Protein AF-A0A3B1AI95-F1 (afdb_monomer_lite)

Radius of gyration: 14.57 Å; chains: 1; bounding box: 39×17×40 Å

Foldseek 3Di:
DDQDFDWDQDPQAIWTQGPVGIDDDDHDPVVSVVVSVVVVVVVVVVVVVVVPPPPPPD

Sequence (58 aa):
MSDTLQIVRTGQGWYVETPTGRAGPMETQAEANAYLSLMRTAYAAGSETACTDQECFS

pLDDT: mean 77.62, std 18.09, range [43.44, 94.5]

Organism: NCBI:txid652676

Secondary structure (DSSP, 8-state):
-----EEEEETTEEEEEETTEEEEEESSHHHHHHHHHHHHHHHHHHHHHHTTSSSS--

Structure (mmCIF, N/CA/C/O backbone):
data_AF-A0A3B1AI95-F1
#
_entry.id   AF-A0A3B1AI95-F1
#
loop_
_atom_site.group_PDB
_atom_site.id
_atom_site.type_symbol
_ato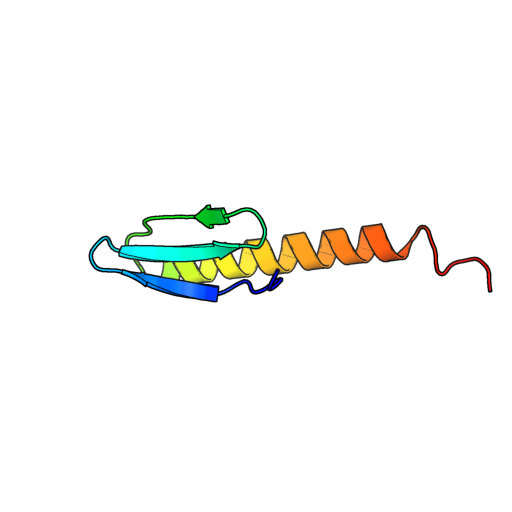m_site.label_atom_id
_atom_site.label_alt_id
_atom_site.label_comp_id
_atom_site.label_asym_id
_atom_site.label_entity_id
_atom_site.label_seq_id
_atom_site.pdbx_PDB_ins_code
_atom_site.Cartn_x
_atom_site.Cartn_y
_atom_site.Cartn_z
_atom_site.occupancy
_atom_site.B_iso_or_equiv
_atom_site.auth_seq_id
_atom_site.auth_comp_id
_atom_site.auth_asym_id
_atom_site.auth_atom_id
_atom_site.pdbx_PDB_model_num
ATOM 1 N N . MET A 1 1 ? 2.387 -9.098 -14.450 1.00 44.31 1 MET A N 1
ATOM 2 C CA . MET A 1 1 ? 2.256 -8.784 -13.013 1.00 44.31 1 MET A CA 1
ATOM 3 C C . MET A 1 1 ? 2.309 -7.279 -12.922 1.00 44.31 1 MET A C 1
ATOM 5 O O . MET A 1 1 ? 3.210 -6.713 -13.516 1.00 44.31 1 MET A O 1
ATOM 9 N N . SER A 1 2 ? 1.299 -6.631 -12.351 1.00 47.69 2 SER A N 1
ATOM 10 C CA . SER A 1 2 ? 1.248 -5.170 -12.335 1.00 47.69 2 SER A CA 1
ATOM 11 C C . SER A 1 2 ? 2.278 -4.643 -11.336 1.00 47.69 2 SER A C 1
ATOM 13 O O . SER A 1 2 ? 2.170 -4.947 -10.151 1.00 47.69 2 SER A O 1
ATOM 15 N N . ASP A 1 3 ? 3.249 -3.851 -11.796 1.00 60.25 3 ASP A N 1
ATOM 16 C CA . ASP A 1 3 ? 4.247 -3.139 -10.974 1.00 60.25 3 ASP A CA 1
ATOM 17 C C . ASP A 1 3 ? 3.629 -2.009 -10.125 1.00 60.25 3 ASP A C 1
ATOM 19 O O . ASP A 1 3 ? 4.189 -0.928 -9.936 1.00 60.25 3 ASP A O 1
ATOM 23 N N . THR A 1 4 ? 2.393 -2.195 -9.671 1.00 70.88 4 THR A N 1
ATOM 24 C CA . THR A 1 4 ? 1.566 -1.113 -9.160 1.00 70.88 4 THR A CA 1
ATOM 25 C C . THR A 1 4 ? 1.714 -1.011 -7.655 1.00 70.88 4 THR A C 1
ATOM 27 O O . THR A 1 4 ? 1.179 -1.816 -6.901 1.00 70.88 4 THR A O 1
ATOM 30 N N . LEU A 1 5 ? 2.424 0.030 -7.228 1.00 84.94 5 LEU A N 1
ATOM 31 C CA . LEU A 1 5 ? 2.440 0.477 -5.845 1.00 84.94 5 LEU A CA 1
ATOM 32 C C . LEU A 1 5 ? 1.162 1.279 -5.550 1.00 84.94 5 LEU A C 1
ATOM 34 O O . LEU A 1 5 ? 1.023 2.421 -6.009 1.00 84.94 5 LEU A O 1
ATOM 38 N N . GLN A 1 6 ? 0.238 0.698 -4.782 1.00 91.56 6 GLN A N 1
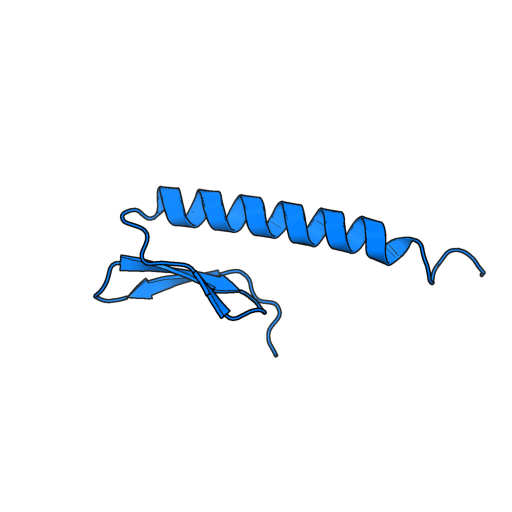ATOM 39 C CA . GLN A 1 6 ? -1.053 1.316 -4.450 1.00 91.56 6 GLN A CA 1
ATOM 40 C C . GLN A 1 6 ? -1.484 1.058 -3.006 1.00 91.56 6 GLN A C 1
ATOM 42 O O . GLN A 1 6 ? -1.154 0.034 -2.415 1.00 91.56 6 GLN A O 1
ATOM 47 N N . ILE A 1 7 ? -2.257 1.991 -2.448 1.00 93.62 7 ILE A N 1
ATOM 48 C CA . ILE A 1 7 ? -2.863 1.842 -1.122 1.00 93.62 7 ILE A CA 1
ATOM 49 C C . ILE A 1 7 ? -4.237 1.199 -1.265 1.00 93.62 7 ILE A C 1
ATOM 51 O O . ILE A 1 7 ? -5.061 1.647 -2.060 1.00 93.62 7 ILE A O 1
ATOM 55 N N . VAL A 1 8 ? -4.504 0.198 -0.432 1.00 93.00 8 VAL A N 1
ATOM 56 C CA . VAL A 1 8 ? -5.776 -0.518 -0.361 1.00 93.00 8 VAL A CA 1
ATOM 57 C C . VAL A 1 8 ? -6.301 -0.469 1.069 1.00 93.00 8 VAL A C 1
ATOM 59 O O . VAL A 1 8 ? -5.572 -0.738 2.023 1.00 93.00 8 VAL A O 1
ATOM 62 N N . ARG A 1 9 ? -7.585 -0.142 1.233 1.00 92.12 9 ARG A N 1
ATOM 63 C CA . ARG A 1 9 ? -8.274 -0.208 2.527 1.00 92.12 9 ARG A CA 1
ATOM 64 C C . ARG A 1 9 ? -9.060 -1.509 2.618 1.00 92.12 9 ARG A C 1
ATOM 66 O O . ARG A 1 9 ? -9.886 -1.788 1.753 1.00 92.12 9 ARG A O 1
ATOM 73 N N . THR A 1 10 ? -8.837 -2.278 3.676 1.00 88.19 10 THR A N 1
ATOM 74 C CA . THR A 1 10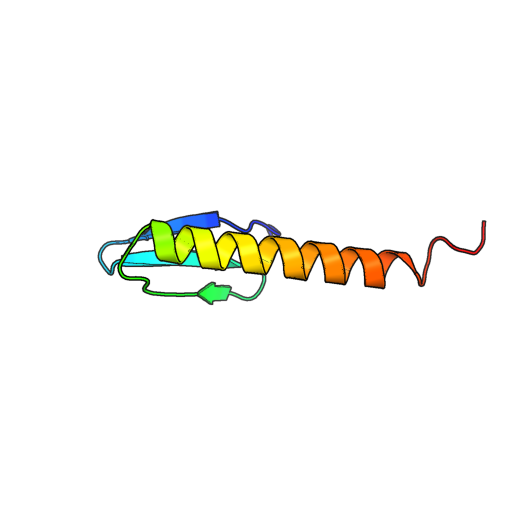 ? -9.605 -3.495 3.976 1.00 88.19 10 THR A CA 1
ATOM 75 C C . THR A 1 10 ? -10.341 -3.343 5.309 1.00 88.19 10 THR A C 1
ATOM 77 O O . THR A 1 10 ? -10.184 -2.342 6.009 1.00 88.19 10 THR A O 1
ATOM 80 N N . GLY A 1 11 ? -11.133 -4.350 5.691 1.00 89.12 11 GLY A N 1
ATOM 81 C CA . GLY A 1 11 ? -11.761 -4.396 7.017 1.00 89.12 11 GLY A CA 1
ATOM 82 C C . GLY A 1 11 ? -10.765 -4.476 8.183 1.00 89.12 11 GLY A C 1
ATOM 83 O O . GLY A 1 11 ? -11.160 -4.259 9.321 1.00 89.12 11 GLY A O 1
ATOM 84 N N . GLN A 1 12 ? -9.489 -4.768 7.908 1.00 87.06 12 GLN A N 1
ATOM 85 C CA . GLN A 1 12 ? -8.427 -4.921 8.907 1.00 87.06 12 GLN A CA 1
ATOM 86 C C . GLN A 1 12 ? -7.489 -3.705 8.995 1.00 87.06 12 GLN A C 1
ATOM 88 O O . GLN A 1 12 ? -6.630 -3.676 9.869 1.00 87.06 12 GLN A O 1
ATOM 93 N N . GLY A 1 13 ? -7.635 -2.707 8.114 1.00 92.06 13 GLY A N 1
ATOM 94 C CA . GLY A 1 13 ? -6.800 -1.501 8.115 1.00 92.06 13 GLY A CA 1
ATOM 95 C C . GLY A 1 13 ? -6.342 -1.073 6.724 1.00 92.06 13 GLY A C 1
ATOM 96 O O . GLY A 1 13 ? -6.965 -1.406 5.709 1.00 92.06 13 GLY A O 1
ATOM 97 N N . TRP A 1 14 ? -5.254 -0.309 6.683 1.00 94.50 14 TRP A N 1
ATOM 98 C CA . TRP A 1 14 ? -4.631 0.160 5.448 1.00 94.50 14 TRP A CA 1
ATOM 99 C C . TRP A 1 14 ? -3.487 -0.759 5.037 1.00 94.50 14 TRP A C 1
ATOM 101 O O . TRP A 1 14 ? -2.727 -1.235 5.870 1.00 94.50 14 TRP A O 1
ATOM 111 N N . TYR A 1 15 ? -3.365 -1.019 3.745 1.00 93.88 15 TYR A N 1
ATOM 112 C CA . TYR A 1 15 ? -2.326 -1.870 3.184 1.00 93.88 15 TYR A CA 1
ATOM 113 C C . TYR A 1 15 ? -1.704 -1.182 1.978 1.00 93.88 15 TYR A C 1
ATOM 115 O O . TYR A 1 15 ? -2.368 -0.404 1.293 1.00 93.88 15 TYR A O 1
ATOM 123 N N . VAL A 1 16 ? -0.450 -1.508 1.692 1.00 92.69 16 VAL A N 1
ATOM 124 C CA . VAL A 1 16 ? 0.226 -1.129 0.451 1.00 92.69 16 VAL A CA 1
ATOM 125 C C . VAL A 1 16 ? 0.486 -2.393 -0.354 1.00 92.69 16 VAL A C 1
ATOM 127 O O . VAL A 1 16 ? 1.161 -3.309 0.116 1.00 92.69 16 VAL A O 1
ATOM 130 N N . GLU A 1 17 ? -0.078 -2.462 -1.554 1.00 91.50 17 GLU A N 1
ATOM 131 C CA . GLU A 1 17 ? 0.253 -3.506 -2.520 1.00 91.50 17 GLU A CA 1
ATOM 132 C C . GLU A 1 17 ? 1.554 -3.144 -3.228 1.00 91.50 17 GLU A C 1
ATOM 134 O O . GLU A 1 17 ? 1.757 -2.002 -3.643 1.00 91.50 17 GLU A O 1
ATOM 139 N N . THR A 1 18 ? 2.444 -4.125 -3.322 1.00 86.56 18 THR A N 1
ATOM 140 C CA . THR A 1 18 ? 3.759 -4.031 -3.943 1.00 86.56 18 THR A CA 1
ATOM 141 C C . THR A 1 18 ? 3.947 -5.190 -4.924 1.00 86.56 18 THR A C 1
ATOM 143 O O . THR A 1 18 ? 3.268 -6.214 -4.816 1.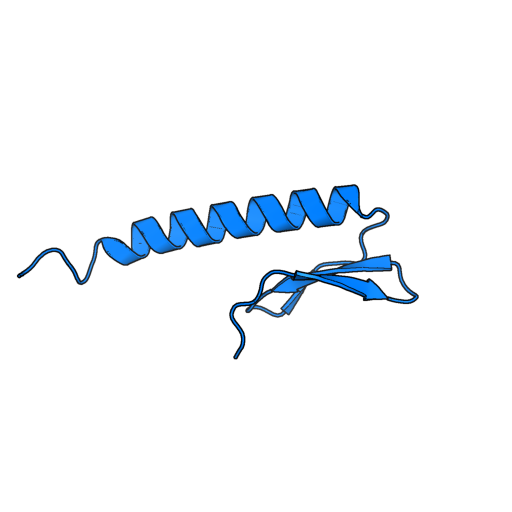00 86.56 18 THR A O 1
ATOM 146 N N . PRO A 1 19 ? 4.905 -5.091 -5.861 1.00 82.62 19 PRO A N 1
ATOM 147 C CA . PRO A 1 19 ? 5.233 -6.206 -6.754 1.00 82.62 19 PRO A CA 1
ATOM 148 C C . PRO A 1 19 ? 5.661 -7.479 -6.007 1.00 82.62 19 PRO A C 1
ATOM 150 O O . PRO A 1 19 ? 5.504 -8.587 -6.513 1.00 82.62 19 PRO A O 1
ATOM 153 N N . THR A 1 20 ? 6.194 -7.324 -4.792 1.00 82.44 20 THR A N 1
ATOM 154 C CA . THR A 1 20 ? 6.668 -8.422 -3.943 1.00 82.44 20 THR A CA 1
ATOM 155 C C . THR A 1 20 ? 5.608 -8.972 -2.988 1.00 82.44 20 THR A C 1
ATOM 157 O O . THR A 1 20 ? 5.848 -9.995 -2.350 1.00 82.44 20 THR A O 1
ATOM 160 N N . GLY A 1 21 ? 4.441 -8.331 -2.873 1.00 87.12 21 GLY A N 1
ATOM 161 C CA . GLY A 1 21 ? 3.372 -8.772 -1.985 1.00 87.12 21 GLY A CA 1
ATOM 162 C C . GLY A 1 21 ? 2.555 -7.621 -1.408 1.00 87.12 21 GLY A C 1
ATOM 163 O O . GLY A 1 21 ? 2.324 -6.603 -2.048 1.00 87.12 21 GLY A O 1
ATOM 164 N N . ARG A 1 22 ? 2.063 -7.793 -0.182 1.00 89.50 22 ARG A N 1
ATOM 165 C CA . ARG A 1 22 ? 1.239 -6.792 0.502 1.00 89.50 22 ARG A CA 1
ATOM 166 C C . ARG A 1 22 ? 1.852 -6.454 1.855 1.00 89.50 22 ARG A C 1
ATOM 168 O O . ARG A 1 22 ? 2.081 -7.353 2.658 1.00 89.50 22 ARG A O 1
ATOM 175 N N . ALA A 1 23 ? 2.068 -5.168 2.109 1.00 90.44 23 ALA A N 1
ATOM 176 C CA . ALA A 1 23 ? 2.546 -4.647 3.385 1.00 90.44 23 ALA A CA 1
ATOM 177 C C . ALA A 1 23 ? 1.378 -4.065 4.200 1.00 90.44 23 ALA A C 1
ATOM 179 O O . ALA A 1 23 ? 0.562 -3.317 3.662 1.00 90.44 23 ALA A O 1
ATOM 180 N N . GLY A 1 24 ? 1.283 -4.418 5.483 1.00 89.94 24 GLY A N 1
ATOM 181 C CA . GLY A 1 24 ? 0.250 -3.949 6.416 1.00 89.94 24 GLY A CA 1
ATOM 182 C C . GLY A 1 24 ? -0.155 -5.026 7.438 1.00 89.94 24 GLY A C 1
ATOM 183 O O . GLY A 1 24 ? 0.447 -6.103 7.442 1.00 89.94 24 GLY A O 1
ATOM 184 N N . PRO A 1 25 ? -1.189 -4.783 8.267 1.00 92.25 25 PRO A N 1
ATOM 185 C CA . PRO A 1 25 ? -2.013 -3.572 8.307 1.00 92.25 25 PRO A CA 1
ATOM 186 C C . PRO A 1 25 ? -1.276 -2.366 8.898 1.00 92.25 25 PRO A C 1
ATOM 188 O O . PRO A 1 25 ? -0.477 -2.500 9.816 1.00 92.25 25 PRO A O 1
ATOM 191 N N . MET A 1 26 ? -1.600 -1.191 8.375 1.00 92.88 26 MET A N 1
ATOM 192 C CA . MET A 1 26 ? -1.244 0.125 8.896 1.00 92.88 26 MET A CA 1
ATOM 193 C C . MET A 1 26 ? -2.485 0.748 9.535 1.00 92.88 26 MET A C 1
ATOM 195 O O . MET A 1 26 ? -3.607 0.595 9.026 1.00 92.88 26 MET A O 1
ATOM 199 N N . GLU A 1 27 ? -2.294 1.458 10.642 1.00 89.69 27 GLU A N 1
ATOM 200 C CA . GLU A 1 27 ? -3.396 2.001 11.443 1.00 89.69 27 GLU A CA 1
ATOM 201 C C . GLU A 1 27 ? -4.060 3.191 10.744 1.00 89.69 27 GLU A C 1
ATOM 203 O O . GLU A 1 27 ? -5.274 3.395 10.835 1.00 89.69 27 GLU A O 1
ATOM 208 N N . THR A 1 28 ? -3.277 3.964 9.987 1.00 92.94 28 THR A N 1
ATOM 209 C CA . THR A 1 28 ? -3.745 5.191 9.335 1.00 92.94 28 THR A CA 1
ATOM 210 C C . THR A 1 28 ? -3.403 5.243 7.851 1.00 92.94 28 THR A C 1
ATOM 212 O O . THR A 1 28 ? -2.429 4.662 7.375 1.00 92.94 28 THR A O 1
ATOM 215 N N . GLN A 1 29 ? -4.182 6.029 7.104 1.00 91.62 29 GLN A N 1
ATOM 216 C CA . GLN A 1 29 ? -3.879 6.317 5.702 1.00 91.62 29 GLN A CA 1
ATOM 217 C C . GLN A 1 29 ? -2.551 7.074 5.548 1.00 91.62 29 GLN A C 1
ATOM 219 O O . GLN A 1 29 ? -1.865 6.921 4.541 1.00 91.62 29 GLN A O 1
ATOM 224 N N . ALA A 1 30 ? -2.185 7.900 6.534 1.00 93.88 30 ALA A N 1
ATOM 225 C CA . ALA A 1 30 ? -0.941 8.664 6.526 1.00 93.88 30 ALA A CA 1
ATOM 226 C C . ALA A 1 30 ? 0.286 7.744 6.586 1.00 93.88 30 ALA A C 1
ATOM 228 O O . ALA A 1 30 ? 1.230 7.934 5.824 1.00 93.88 30 ALA A O 1
ATOM 229 N N . GLU A 1 31 ? 0.234 6.712 7.426 1.00 92.31 31 GLU A N 1
ATOM 230 C CA . GLU A 1 31 ? 1.268 5.681 7.515 1.00 92.31 31 GLU A CA 1
ATOM 231 C C . GLU A 1 31 ? 1.417 4.917 6.189 1.00 92.31 31 GLU A C 1
ATOM 233 O O . GLU A 1 31 ? 2.526 4.772 5.670 1.00 92.31 31 GLU A O 1
ATOM 238 N N . ALA A 1 32 ? 0.295 4.538 5.569 1.00 93.19 32 ALA A N 1
ATOM 239 C CA . ALA A 1 32 ? 0.299 3.892 4.258 1.00 93.19 32 ALA A CA 1
ATOM 240 C C . ALA A 1 32 ? 0.860 4.789 3.145 1.00 93.19 32 ALA A C 1
ATOM 242 O O . ALA A 1 32 ? 1.611 4.320 2.290 1.00 93.19 32 ALA A O 1
ATOM 243 N N . ASN A 1 33 ? 0.565 6.091 3.179 1.00 93.38 33 ASN A N 1
ATOM 244 C CA . ASN A 1 33 ? 1.150 7.070 2.261 1.00 93.38 33 ASN A CA 1
ATOM 245 C C . ASN A 1 33 ? 2.659 7.249 2.466 1.00 93.38 33 ASN A C 1
ATOM 247 O O . ASN A 1 33 ? 3.398 7.346 1.483 1.00 93.38 33 ASN A O 1
ATOM 251 N N . ALA A 1 34 ? 3.129 7.278 3.715 1.00 93.38 34 ALA A N 1
ATOM 252 C CA . ALA A 1 34 ? 4.553 7.374 4.019 1.00 93.38 34 ALA A CA 1
ATOM 253 C C . ALA A 1 34 ? 5.311 6.145 3.494 1.00 93.38 34 ALA A C 1
ATOM 255 O O . ALA A 1 34 ? 6.302 6.293 2.778 1.00 93.38 34 ALA A O 1
ATOM 256 N N . TYR A 1 35 ? 4.794 4.940 3.755 1.00 90.94 35 TYR A N 1
ATOM 257 C CA . TYR A 1 35 ? 5.378 3.697 3.249 1.00 90.94 35 TYR A CA 1
ATOM 258 C C . TYR A 1 35 ? 5.376 3.636 1.716 1.00 90.94 35 TYR A C 1
ATOM 260 O O . TYR A 1 35 ? 6.396 3.325 1.104 1.00 90.94 35 TYR A O 1
ATOM 268 N N . LEU A 1 36 ? 4.256 3.996 1.079 1.00 90.75 36 LEU A N 1
ATOM 269 C CA . LEU A 1 36 ? 4.151 4.061 -0.378 1.00 90.75 36 LEU A CA 1
ATOM 270 C C . LEU A 1 36 ? 5.192 5.017 -0.983 1.00 90.75 36 LEU A C 1
ATOM 272 O O . LEU A 1 36 ? 5.794 4.705 -2.010 1.00 90.75 36 LEU A O 1
ATOM 276 N N . SER A 1 37 ? 5.410 6.169 -0.348 1.00 90.06 37 SER A N 1
ATOM 277 C CA . SER A 1 37 ? 6.383 7.166 -0.806 1.00 90.06 37 SER A CA 1
ATOM 278 C C . SER A 1 37 ? 7.815 6.643 -0.698 1.00 90.06 37 SER A C 1
ATOM 280 O O . SER A 1 37 ? 8.575 6.767 -1.654 1.00 90.06 37 SER A O 1
ATOM 282 N N . LEU A 1 38 ? 8.164 5.983 0.413 1.00 88.56 38 LEU A N 1
ATOM 283 C CA . LEU A 1 38 ? 9.468 5.333 0.584 1.00 88.56 38 LEU A CA 1
ATOM 284 C C . LEU A 1 38 ? 9.700 4.238 -0.461 1.00 88.56 38 LEU A C 1
ATOM 286 O O . LEU A 1 38 ? 10.771 4.185 -1.062 1.00 88.56 38 LEU A O 1
ATOM 290 N N . MET A 1 39 ? 8.688 3.406 -0.724 1.00 86.25 39 MET A N 1
ATOM 291 C CA . MET A 1 39 ? 8.773 2.361 -1.744 1.00 86.25 39 MET A CA 1
ATOM 292 C C . MET A 1 39 ? 8.979 2.955 -3.135 1.00 86.25 39 MET A C 1
ATOM 294 O O . MET A 1 39 ? 9.855 2.499 -3.859 1.00 86.25 39 MET A O 1
ATOM 298 N N . ARG A 1 40 ? 8.241 4.008 -3.504 1.00 85.06 40 ARG A N 1
ATOM 299 C CA . ARG A 1 40 ? 8.437 4.696 -4.790 1.00 85.06 40 ARG A CA 1
ATOM 300 C C . ARG A 1 40 ? 9.853 5.244 -4.937 1.00 85.06 40 ARG A C 1
ATOM 302 O O . ARG A 1 40 ? 10.447 5.059 -5.992 1.00 85.06 40 ARG A O 1
ATOM 309 N N . THR A 1 41 ? 10.408 5.852 -3.889 1.00 84.38 41 THR A N 1
ATOM 310 C CA . THR A 1 41 ? 11.795 6.339 -3.899 1.00 84.38 41 THR A CA 1
ATOM 311 C C . THR A 1 41 ? 12.798 5.196 -4.031 1.00 84.38 41 THR A C 1
ATOM 313 O O . THR A 1 41 ? 13.723 5.294 -4.828 1.00 84.38 41 THR A O 1
ATOM 316 N N . ALA A 1 42 ? 12.612 4.095 -3.301 1.00 82.38 42 ALA A N 1
ATOM 317 C CA . ALA A 1 42 ? 13.491 2.930 -3.388 1.00 82.38 42 ALA A CA 1
ATOM 318 C C . ALA A 1 42 ? 13.439 2.265 -4.774 1.00 82.38 42 ALA A C 1
ATOM 320 O O . ALA A 1 42 ? 14.478 1.901 -5.318 1.00 82.38 42 ALA A O 1
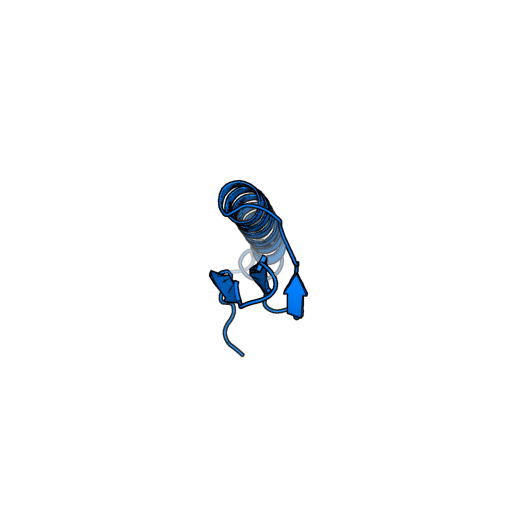ATOM 321 N N . TYR A 1 43 ? 12.249 2.155 -5.371 1.00 75.62 43 TYR A N 1
ATOM 322 C CA . TYR A 1 43 ? 12.083 1.657 -6.736 1.00 75.62 43 TYR A CA 1
ATOM 323 C C . TYR A 1 43 ? 12.689 2.605 -7.774 1.00 75.62 43 TYR A C 1
ATOM 325 O O . TYR A 1 43 ? 13.332 2.135 -8.707 1.00 75.62 43 TYR A O 1
ATOM 333 N N . ALA A 1 44 ? 12.540 3.922 -7.604 1.00 72.38 44 ALA A N 1
ATOM 334 C CA . ALA A 1 44 ? 13.168 4.908 -8.479 1.00 72.38 44 ALA A CA 1
ATOM 335 C C . ALA A 1 44 ? 14.703 4.843 -8.394 1.00 72.38 44 ALA A C 1
ATOM 337 O O . ALA A 1 44 ? 15.354 4.711 -9.422 1.00 72.38 44 ALA A O 1
ATOM 338 N N . ALA A 1 45 ? 15.275 4.805 -7.188 1.00 66.69 45 ALA A N 1
ATOM 339 C CA . ALA A 1 45 ? 16.721 4.684 -6.986 1.00 66.69 45 ALA A CA 1
ATOM 340 C C . ALA A 1 45 ? 17.281 3.333 -7.483 1.00 66.69 45 ALA A C 1
ATOM 342 O O . ALA A 1 45 ? 18.374 3.258 -8.048 1.00 66.69 45 ALA A O 1
ATOM 343 N N . GLY A 1 46 ? 16.514 2.250 -7.315 1.00 58.84 46 GLY A N 1
ATOM 344 C CA . GLY A 1 46 ? 16.824 0.944 -7.899 1.00 58.84 46 GLY A CA 1
ATOM 345 C C . GLY A 1 46 ? 16.768 0.960 -9.429 1.00 58.84 46 GLY A C 1
ATOM 346 O O . GLY A 1 46 ? 17.603 0.332 -10.072 1.00 58.84 46 GLY A O 1
ATOM 347 N N . SER A 1 47 ? 15.846 1.729 -10.015 1.00 53.19 47 SER A N 1
ATOM 348 C CA . SER A 1 47 ? 15.763 1.954 -11.462 1.00 53.19 47 SER A CA 1
ATOM 349 C C . SER A 1 47 ? 16.914 2.816 -11.986 1.00 53.19 47 SER A C 1
ATOM 351 O O . SER A 1 47 ? 17.390 2.565 -13.086 1.00 53.19 47 SER A O 1
ATOM 353 N N . GLU A 1 48 ? 17.402 3.790 -11.215 1.00 51.03 48 GLU A N 1
ATOM 354 C CA . GLU A 1 48 ? 18.593 4.575 -11.568 1.00 51.03 48 GLU A CA 1
ATOM 355 C C . GLU A 1 48 ? 19.863 3.712 -11.543 1.00 51.03 48 GLU A C 1
ATOM 357 O O . GLU A 1 48 ? 20.727 3.873 -12.398 1.00 51.03 48 GLU A O 1
ATOM 362 N N . THR A 1 49 ? 19.938 2.731 -10.636 1.00 48.44 49 THR A N 1
ATOM 363 C CA . THR A 1 49 ? 21.036 1.744 -10.610 1.00 48.44 49 THR A CA 1
ATOM 364 C C . THR A 1 49 ? 20.883 0.686 -11.718 1.00 48.44 49 THR A C 1
ATOM 366 O O . THR A 1 49 ? 21.875 0.170 -12.230 1.00 48.44 49 THR A O 1
ATOM 369 N N . ALA A 1 50 ? 19.651 0.377 -12.139 1.00 46.81 50 ALA A N 1
ATOM 370 C CA . ALA A 1 50 ? 19.379 -0.515 -13.270 1.00 46.81 50 ALA A CA 1
ATOM 371 C C . ALA A 1 50 ? 19.625 0.148 -14.641 1.00 46.81 50 ALA A C 1
ATOM 373 O O . ALA A 1 50 ? 19.922 -0.549 -15.608 1.00 46.81 50 ALA A O 1
ATOM 374 N N . CYS A 1 51 ? 19.565 1.482 -14.734 1.00 46.16 51 CYS A N 1
ATOM 375 C CA . CYS A 1 51 ? 19.890 2.223 -15.958 1.00 46.16 51 CYS A CA 1
ATOM 376 C C . CYS A 1 51 ? 21.396 2.298 -16.273 1.00 46.16 51 CYS A C 1
ATOM 378 O O . CYS A 1 51 ? 21.761 2.852 -17.307 1.00 46.16 51 CYS A O 1
ATOM 380 N N . THR A 1 52 ? 22.282 1.743 -15.440 1.00 50.88 52 THR A N 1
ATOM 381 C CA . THR A 1 52 ? 23.739 1.832 -15.656 1.00 50.88 52 THR A CA 1
ATOM 382 C C . THR A 1 52 ? 24.410 0.610 -16.285 1.00 50.88 52 THR A C 1
ATOM 384 O O . THR A 1 52 ? 25.610 0.689 -16.527 1.00 50.88 52 THR A O 1
ATOM 387 N N . ASP A 1 53 ? 23.691 -0.468 -16.625 1.00 50.88 53 ASP A N 1
ATOM 388 C CA . ASP A 1 53 ? 24.343 -1.669 -17.195 1.00 50.88 53 ASP A CA 1
ATOM 389 C C . ASP A 1 53 ? 23.989 -1.991 -18.660 1.00 50.88 53 ASP A C 1
ATOM 391 O O . ASP A 1 53 ? 24.669 -2.807 -19.275 1.00 50.88 53 ASP A O 1
ATOM 395 N N . GLN A 1 54 ? 22.985 -1.339 -19.271 1.00 49.72 54 GLN A N 1
ATOM 396 C CA . GLN A 1 54 ? 22.580 -1.685 -20.650 1.00 49.72 54 GLN A CA 1
ATOM 397 C C . GLN A 1 54 ? 22.434 -0.515 -21.640 1.00 49.72 54 GLN A C 1
ATOM 399 O O . GLN A 1 54 ? 22.425 -0.758 -22.841 1.00 49.72 54 GLN A O 1
ATOM 404 N N . GLU A 1 55 ? 22.452 0.744 -21.189 1.00 50.38 55 GLU A N 1
ATOM 405 C CA . GLU A 1 55 ? 22.290 1.930 -22.060 1.00 50.38 55 GLU A CA 1
ATOM 406 C C . GLU A 1 55 ? 23.561 2.811 -22.122 1.00 50.38 55 GLU A C 1
ATOM 408 O O . GLU A 1 55 ? 23.490 4.005 -22.399 1.00 50.38 55 GLU A O 1
ATOM 413 N N . CYS A 1 56 ? 24.747 2.243 -21.859 1.00 53.38 56 CYS A N 1
ATOM 414 C CA . CYS A 1 56 ? 26.035 2.957 -21.948 1.00 53.38 56 CYS A CA 1
ATOM 415 C C . CYS A 1 56 ? 26.950 2.477 -23.096 1.00 53.38 56 CYS A C 1
ATOM 417 O O . CYS A 1 56 ? 28.128 2.829 -23.123 1.00 53.38 56 CYS A O 1
ATOM 419 N N . PHE A 1 57 ? 26.427 1.694 -24.049 1.00 44.03 57 PHE A N 1
ATOM 420 C CA . PHE A 1 57 ? 27.147 1.269 -25.261 1.00 44.03 57 PHE A CA 1
ATOM 421 C C . PHE A 1 57 ? 26.262 1.334 -26.517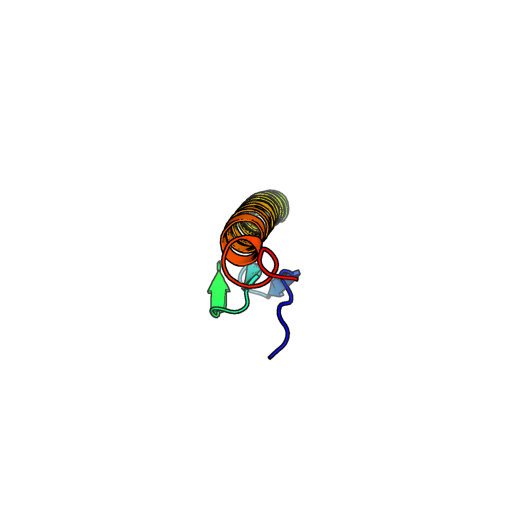 1.00 44.03 57 PHE A C 1
ATOM 423 O O . PHE A 1 57 ? 26.000 0.326 -27.174 1.00 44.03 57 PHE A O 1
ATOM 430 N N . SER A 1 58 ? 25.800 2.529 -26.880 1.00 43.44 58 SER A N 1
ATOM 431 C CA . SER A 1 58 ? 25.342 2.832 -28.244 1.00 43.44 58 SER A CA 1
ATOM 432 C C . SER A 1 58 ? 25.930 4.153 -28.710 1.00 43.44 58 SER A C 1
ATOM 434 O O . SER A 1 58 ? 25.915 5.108 -27.904 1.00 43.44 58 SER A O 1
#